Protein AF-X1BMJ8-F1 (afdb_monomer)

Solvent-accessible surface area (backbone atoms only — not comparable to full-atom values): 4323 Å² total; per-residue (Å²): 133,83,59,71,66,58,54,56,51,51,54,44,72,70,38,93,80,60,67,92,83,81,92,79,76,72,85,93,76,50,65,67,59,53,5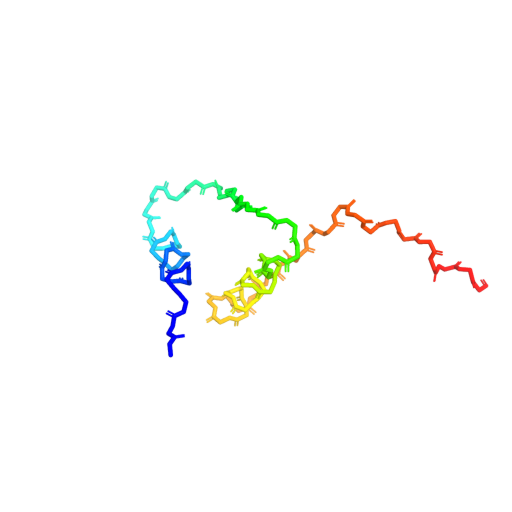2,52,55,46,44,68,75,74,39,99,74,85,83,89,84,71,88,84,67,74,89,80,78,83,84,123

InterPro domains:
  IPR041682 AAA domain, group 14 [PF13173] (18-54)

Radius of gyration: 14.46 Å; Cα contacts (8 Å, |Δi|>4): 13; chains: 1; bounding box: 25×30×45 Å

pLDDT: mean 85.7, std 14.86, range [49.22, 97.44]

Organism: NCBI:txid412755

Mean predicted aligned error: 6.87 Å

Foldseek 3Di:
DPPPVLVVVVVLVPDPPRDDDDDDDDPPPCPVVSVVVSCVVPDPDDDDDDPVDPPPPPPD

Secondary structure (DSSP, 8-state):
---HHHHHHHHHHH-TTPPPP-----TTSSHHHHHHHHHHHH-SS-----TT--------

Structure (mmCIF, N/CA/C/O backbone):
data_AF-X1BMJ8-F1
#
_entry.id   AF-X1BMJ8-F1
#
loop_
_atom_site.group_PDB
_atom_site.id
_atom_site.type_symbol
_atom_site.label_atom_id
_atom_site.label_alt_id
_atom_site.label_comp_id
_atom_site.label_asym_id
_atom_site.label_entity_id
_atom_site.label_seq_id
_atom_site.pdbx_PDB_ins_code
_atom_site.Cartn_x
_atom_site.Cartn_y
_atom_site.Cartn_z
_atom_site.occupancy
_atom_site.B_iso_or_equiv
_atom_site.auth_seq_id
_atom_site.auth_comp_id
_atom_site.auth_asym_id
_atom_site.auth_atom_id
_atom_site.pdbx_PDB_model_num
ATOM 1 N N . MET A 1 1 ? -17.119 10.083 -4.089 1.00 49.69 1 MET A N 1
ATOM 2 C CA . MET A 1 1 ? -15.821 10.787 -3.990 1.00 49.69 1 MET A CA 1
ATOM 3 C C . MET A 1 1 ? -14.725 9.745 -3.790 1.00 49.69 1 MET A C 1
ATOM 5 O O . MET A 1 1 ? -14.508 9.316 -2.664 1.00 49.69 1 MET A O 1
ATOM 9 N N . LYS A 1 2 ? -14.105 9.246 -4.869 1.00 54.75 2 LYS A N 1
ATOM 10 C CA . LYS A 1 2 ? -12.968 8.318 -4.743 1.00 54.75 2 LYS A CA 1
ATOM 11 C C . LYS A 1 2 ? -11.785 9.119 -4.193 1.00 54.75 2 LYS A C 1
ATOM 13 O O . LYS A 1 2 ? -11.483 10.190 -4.717 1.00 54.75 2 LYS A O 1
ATOM 18 N N . ARG A 1 3 ? -11.187 8.686 -3.077 1.00 67.81 3 ARG A N 1
ATOM 19 C CA . ARG A 1 3 ? -10.057 9.409 -2.472 1.00 67.81 3 ARG A CA 1
ATOM 20 C C . ARG A 1 3 ? -8.904 9.408 -3.478 1.00 67.81 3 ARG A C 1
ATOM 22 O O . ARG A 1 3 ? -8.516 8.338 -3.928 1.00 67.81 3 ARG A O 1
ATOM 29 N N . LYS A 1 4 ? -8.356 10.583 -3.801 1.00 83.00 4 LYS A N 1
ATOM 30 C CA . LYS A 1 4 ? -7.231 10.771 -4.739 1.00 83.00 4 LYS A CA 1
ATOM 31 C C . LYS A 1 4 ? -6.101 9.748 -4.529 1.00 83.00 4 LYS A C 1
ATOM 33 O O . LYS A 1 4 ? -5.638 9.132 -5.477 1.00 83.00 4 LYS A O 1
ATOM 38 N N . ILE A 1 5 ? -5.765 9.489 -3.268 1.00 90.06 5 ILE A N 1
ATOM 39 C CA . ILE A 1 5 ? -4.714 8.552 -2.866 1.00 90.06 5 ILE A CA 1
ATOM 40 C C . ILE A 1 5 ? -4.985 7.088 -3.253 1.00 90.06 5 ILE A C 1
ATOM 42 O O . ILE A 1 5 ? -4.043 6.340 -3.460 1.00 90.06 5 ILE A O 1
ATOM 46 N N . TYR A 1 6 ? -6.249 6.663 -3.386 1.00 94.19 6 TYR A N 1
ATOM 47 C CA . TYR A 1 6 ? -6.561 5.301 -3.834 1.00 94.19 6 TYR A CA 1
ATOM 48 C C . TYR A 1 6 ? 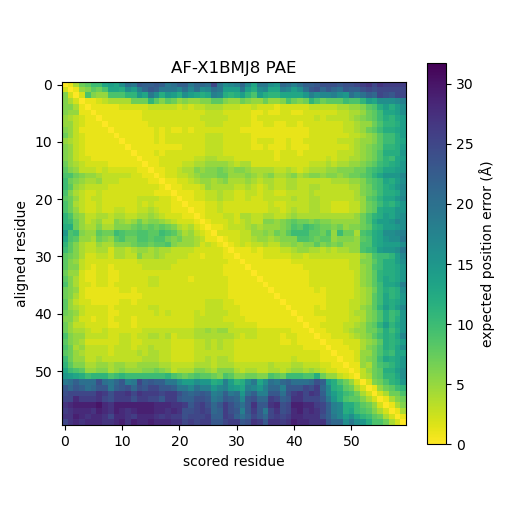-6.095 5.096 -5.277 1.00 94.19 6 TYR A C 1
ATOM 50 O O . TYR A 1 6 ? -5.487 4.083 -5.594 1.00 94.19 6 TYR A O 1
ATOM 58 N N . HIS A 1 7 ? -6.340 6.085 -6.142 1.00 93.44 7 HIS A N 1
ATOM 59 C CA . HIS A 1 7 ? -5.878 6.038 -7.526 1.00 93.44 7 HIS A CA 1
ATOM 60 C C . HIS A 1 7 ? -4.350 6.018 -7.606 1.00 93.44 7 HIS A C 1
ATOM 62 O O . HIS A 1 7 ? -3.804 5.203 -8.331 1.00 93.44 7 HIS A O 1
ATOM 68 N N . GLU A 1 8 ? -3.664 6.807 -6.774 1.00 93.75 8 GLU A N 1
ATOM 69 C CA . GLU A 1 8 ? -2.197 6.786 -6.696 1.00 93.75 8 GLU A CA 1
ATOM 70 C C . GLU A 1 8 ? -1.647 5.402 -6.279 1.00 93.75 8 GLU A C 1
ATOM 72 O O . GLU A 1 8 ? -0.608 4.975 -6.781 1.00 93.75 8 GLU A O 1
ATOM 77 N N . LEU A 1 9 ? -2.347 4.669 -5.402 1.00 95.62 9 LEU A N 1
ATOM 78 C CA . LEU A 1 9 ? -1.981 3.295 -5.026 1.00 95.62 9 LEU A CA 1
ATOM 79 C C . LEU A 1 9 ? -2.222 2.291 -6.166 1.00 95.62 9 LEU A C 1
ATOM 81 O O . LEU A 1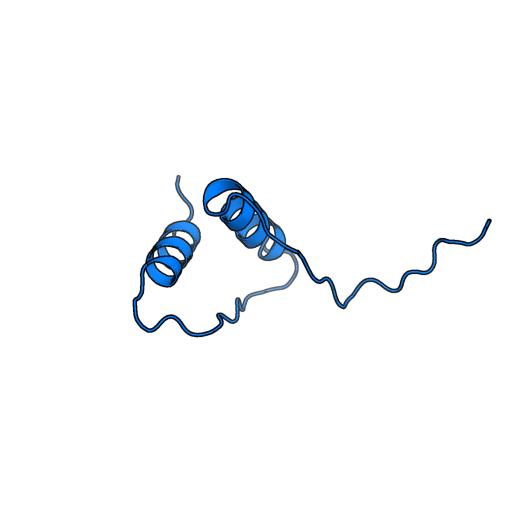 9 ? -1.405 1.393 -6.374 1.00 95.62 9 LEU A O 1
ATOM 85 N N . VAL A 1 10 ? -3.311 2.445 -6.922 1.00 96.12 10 VAL A N 1
ATOM 86 C CA . VAL A 1 10 ? -3.594 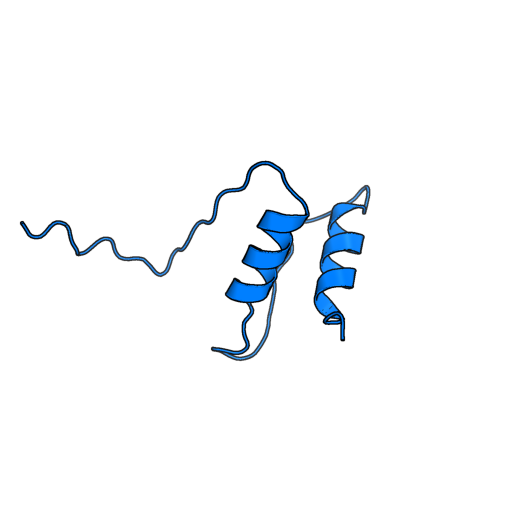1.621 -8.112 1.00 96.12 10 VAL A CA 1
ATOM 87 C C . VAL A 1 10 ? -2.543 1.864 -9.196 1.00 96.12 10 VAL A C 1
ATOM 89 O O . VAL A 1 10 ? -1.969 0.910 -9.722 1.00 96.12 10 VAL A O 1
ATOM 92 N N . ASP A 1 11 ? -2.218 3.125 -9.469 1.00 95.44 11 ASP A N 1
ATOM 93 C CA . ASP A 1 11 ? -1.182 3.500 -10.432 1.00 95.44 11 ASP A CA 1
ATOM 94 C C . ASP A 1 11 ? 0.181 2.931 -10.015 1.00 95.44 11 ASP A C 1
ATOM 96 O O . ASP A 1 11 ? 0.916 2.375 -10.833 1.00 95.44 11 ASP A O 1
ATOM 100 N N . TRP A 1 12 ? 0.500 2.986 -8.718 1.00 96.31 12 TRP A N 1
ATOM 101 C CA . TRP A 1 12 ? 1.692 2.343 -8.173 1.00 96.31 12 TRP A CA 1
ATOM 102 C C . TRP A 1 12 ? 1.703 0.822 -8.388 1.00 96.31 12 TRP A C 1
ATOM 104 O O . TRP A 1 12 ? 2.724 0.284 -8.818 1.00 96.31 12 TRP A O 1
ATOM 114 N N . LYS A 1 13 ? 0.592 0.123 -8.122 1.00 95.69 13 LYS A N 1
ATOM 115 C CA . LYS A 1 13 ? 0.474 -1.335 -8.323 1.00 95.69 13 LYS A CA 1
ATOM 116 C C . LYS A 1 13 ? 0.766 -1.732 -9.770 1.00 95.69 13 LYS A C 1
ATOM 118 O O . LYS A 1 13 ? 1.437 -2.745 -9.990 1.00 95.69 13 LYS A O 1
ATOM 123 N N . HIS A 1 14 ? 0.276 -0.940 -10.724 1.00 96.62 14 HIS A N 1
ATOM 124 C CA . HIS A 1 14 ? 0.432 -1.181 -12.160 1.00 96.62 14 HIS A CA 1
ATOM 125 C C . HIS A 1 14 ? 1.767 -0.705 -12.741 1.00 96.62 14 HIS A C 1
ATOM 127 O O . HIS A 1 14 ? 2.069 -1.022 -13.891 1.00 96.62 14 HIS A O 1
ATOM 133 N N . SER A 1 15 ? 2.583 0.019 -11.973 1.00 97.00 15 SER A N 1
ATOM 134 C CA . SER A 1 15 ? 3.901 0.445 -12.435 1.00 97.00 15 SER A CA 1
ATOM 135 C C . SER A 1 15 ? 4.835 -0.764 -12.628 1.00 97.00 15 SER A C 1
ATOM 137 O O . SER A 1 15 ? 5.018 -1.540 -11.683 1.00 97.00 15 SER A O 1
ATOM 139 N N . PRO A 1 16 ? 5.465 -0.929 -13.810 1.00 96.06 16 PRO A N 1
ATOM 140 C CA . PRO A 1 16 ? 6.393 -2.034 -14.065 1.00 96.06 16 PRO A CA 1
ATOM 141 C C . PRO A 1 16 ? 7.639 -1.974 -13.167 1.00 96.06 16 PRO A C 1
ATOM 143 O O . PRO A 1 16 ? 8.186 -3.012 -12.812 1.00 96.06 16 PRO A O 1
ATOM 146 N N . ASP A 1 17 ? 8.023 -0.773 -12.725 1.00 95.19 17 ASP A N 1
ATOM 147 C CA . ASP A 1 17 ? 9.188 -0.522 -11.869 1.00 95.19 17 ASP A CA 1
ATOM 148 C C . ASP A 1 17 ? 8.782 -0.157 -10.431 1.00 95.19 17 ASP A C 1
ATOM 150 O O . ASP A 1 17 ? 9.430 0.664 -9.767 1.00 95.19 17 ASP A O 1
ATOM 154 N N . ARG A 1 18 ? 7.661 -0.705 -9.940 1.00 95.44 18 ARG A N 1
ATOM 155 C CA . ARG A 1 18 ? 7.132 -0.340 -8.620 1.00 95.44 18 ARG A CA 1
ATOM 156 C C . ARG A 1 18 ? 8.159 -0.599 -7.511 1.00 95.44 18 ARG A C 1
ATOM 158 O O . ARG A 1 18 ? 8.689 -1.696 -7.348 1.00 95.44 18 ARG A O 1
ATOM 165 N N . LYS A 1 19 ? 8.410 0.429 -6.701 1.00 95.00 19 LYS A N 1
ATOM 166 C CA . LYS A 1 19 ? 9.249 0.362 -5.492 1.00 95.00 19 LYS A CA 1
ATOM 167 C C . LYS A 1 19 ? 8.368 0.324 -4.247 1.00 95.00 19 LYS A C 1
ATOM 169 O O . LYS A 1 19 ? 7.239 0.799 -4.326 1.00 95.00 19 LYS A O 1
ATOM 174 N N . PRO A 1 20 ? 8.846 -0.171 -3.095 1.00 94.81 20 PRO A N 1
ATOM 175 C CA . PRO A 1 20 ? 8.099 -0.057 -1.846 1.00 94.81 20 PRO A CA 1
ATOM 176 C C . PRO A 1 20 ? 7.645 1.388 -1.587 1.00 94.81 20 PRO A C 1
ATOM 178 O O . PRO A 1 20 ? 8.432 2.326 -1.744 1.00 94.81 20 PRO A O 1
ATOM 181 N N . LEU A 1 21 ? 6.377 1.570 -1.210 1.00 92.75 21 LEU A N 1
ATOM 182 C CA . LEU A 1 21 ? 5.823 2.885 -0.884 1.00 92.75 21 LEU A CA 1
ATOM 183 C C . LEU A 1 21 ? 5.970 3.202 0.599 1.0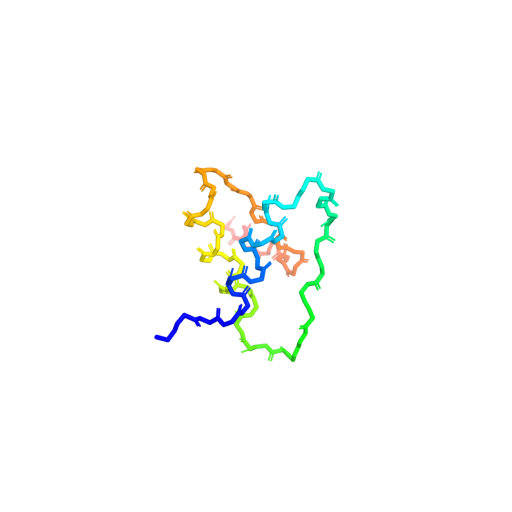0 92.75 21 LEU A C 1
ATOM 185 O O . LEU A 1 21 ? 5.818 2.340 1.459 1.00 92.75 21 LEU A O 1
ATOM 189 N N . ILE A 1 22 ? 6.172 4.487 0.892 1.00 92.12 22 ILE A N 1
ATOM 190 C CA . ILE A 1 22 ? 6.099 5.027 2.249 1.00 92.12 22 ILE A CA 1
ATOM 191 C C . ILE A 1 22 ? 4.953 6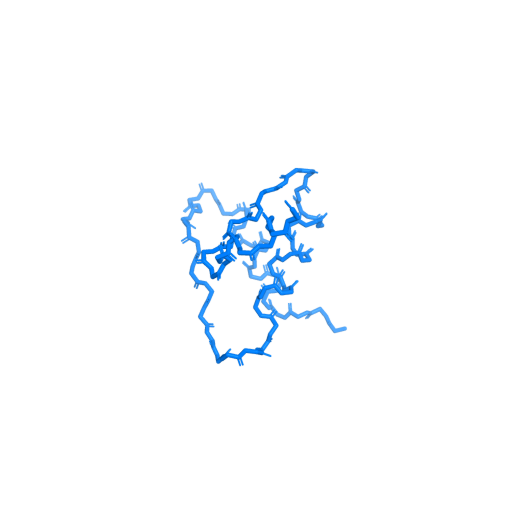.033 2.298 1.00 92.12 22 ILE A C 1
ATOM 193 O O . ILE A 1 22 ? 5.055 7.130 1.746 1.00 92.12 22 ILE A O 1
ATOM 197 N N . LEU A 1 23 ? 3.876 5.681 2.998 1.00 90.44 23 LEU A N 1
ATOM 198 C CA . LEU A 1 23 ? 2.718 6.556 3.159 1.00 90.44 23 LEU A CA 1
ATOM 199 C C . LEU A 1 23 ? 2.927 7.517 4.339 1.00 90.44 23 LEU A C 1
ATOM 201 O O . LEU A 1 23 ? 2.834 7.133 5.506 1.00 90.44 23 LEU A O 1
ATOM 205 N N . LYS A 1 24 ? 3.211 8.790 4.045 1.00 89.88 24 LYS A N 1
ATOM 206 C CA . LYS A 1 24 ? 3.446 9.834 5.058 1.00 89.88 24 LYS A CA 1
ATOM 207 C C . LYS A 1 24 ? 2.209 10.710 5.263 1.00 89.88 24 LYS A C 1
ATOM 209 O O . LYS A 1 24 ? 1.429 10.934 4.347 1.00 89.88 24 LYS A O 1
ATOM 214 N N . GLY A 1 25 ? 2.038 11.229 6.478 1.00 87.62 25 GLY A N 1
ATOM 215 C CA . GLY A 1 25 ? 0.971 12.177 6.816 1.00 87.62 25 GLY A CA 1
ATOM 216 C C . GLY A 1 25 ? 0.731 12.266 8.321 1.00 87.62 25 GLY A C 1
ATOM 217 O O . GLY A 1 25 ? 1.268 11.452 9.077 1.00 87.62 25 GLY A O 1
ATOM 218 N N . ALA A 1 26 ? -0.111 13.204 8.759 1.00 88.19 26 ALA A N 1
ATOM 219 C CA . ALA A 1 26 ? -0.427 13.407 10.176 1.00 88.19 26 ALA A CA 1
ATOM 220 C C . ALA A 1 26 ? -0.990 12.137 10.851 1.00 88.19 26 ALA A C 1
ATOM 222 O O . ALA A 1 26 ? -1.555 11.259 10.192 1.00 88.19 26 ALA A O 1
ATOM 223 N N . ARG A 1 27 ? -0.800 11.992 12.168 1.00 84.50 27 ARG A N 1
ATOM 224 C CA . ARG A 1 27 ? -1.364 10.861 12.930 1.00 84.50 27 ARG A CA 1
ATOM 225 C C . ARG A 1 27 ? -2.901 10.868 12.824 1.00 84.50 27 ARG A C 1
ATOM 227 O O . ARG A 1 27 ? -3.494 11.928 12.686 1.00 84.50 27 ARG A O 1
ATOM 234 N N . GLN A 1 28 ? -3.518 9.681 12.838 1.00 82.12 28 GLN A N 1
ATOM 235 C CA . GLN A 1 28 ? -4.984 9.486 12.843 1.00 82.12 28 GLN A CA 1
ATOM 236 C C . GLN A 1 28 ? -5.767 9.988 11.609 1.00 82.12 28 GLN A C 1
ATOM 238 O O . GLN A 1 28 ? -6.984 10.103 11.649 1.00 82.12 28 GLN A O 1
ATOM 243 N N . VAL A 1 29 ? -5.111 10.207 10.466 1.00 86.31 29 VAL A N 1
ATOM 244 C CA . VAL A 1 29 ? -5.781 10.644 9.217 1.00 86.31 29 VAL A CA 1
ATOM 245 C C . VAL A 1 29 ? -6.338 9.507 8.343 1.00 86.31 29 VAL A C 1
ATOM 247 O O . VAL A 1 29 ? -6.740 9.743 7.208 1.00 86.31 29 VAL A O 1
ATOM 250 N N . GLY A 1 30 ? -6.334 8.263 8.834 1.00 87.44 30 GLY A N 1
ATOM 251 C CA . GLY A 1 30 ? -6.854 7.106 8.089 1.00 87.44 30 GLY A CA 1
ATOM 252 C C . GLY A 1 30 ? -5.874 6.467 7.096 1.00 87.44 30 GLY A C 1
ATOM 253 O O . GLY A 1 30 ? -6.306 5.894 6.101 1.00 87.44 30 GLY A O 1
ATOM 254 N N . LYS A 1 31 ? -4.560 6.550 7.356 1.00 91.44 31 LYS A N 1
ATOM 255 C CA . LYS A 1 31 ? -3.523 5.880 6.543 1.00 91.44 31 LYS A CA 1
ATOM 256 C C . LYS A 1 31 ? -3.656 4.353 6.554 1.00 91.44 31 LYS A C 1
ATOM 258 O O . LYS A 1 31 ? -3.640 3.749 5.493 1.00 91.44 31 LYS A O 1
ATOM 263 N N . THR A 1 32 ? -3.839 3.756 7.731 1.00 91.38 32 THR A N 1
ATOM 264 C CA . THR A 1 32 ? -4.088 2.311 7.862 1.00 91.38 32 THR A CA 1
ATOM 265 C C . THR A 1 32 ? -5.348 1.925 7.101 1.00 91.38 32 THR A C 1
ATOM 267 O O . THR A 1 32 ? -5.292 1.093 6.211 1.00 91.38 32 THR A O 1
ATOM 270 N N . TYR A 1 33 ? -6.447 2.651 7.334 1.00 92.12 33 TYR A N 1
ATOM 271 C CA . TYR A 1 33 ? -7.724 2.404 6.662 1.00 92.12 33 TYR A CA 1
ATOM 272 C C . TYR A 1 33 ? -7.612 2.368 5.133 1.00 92.12 33 TYR A C 1
ATOM 274 O O . TYR A 1 33 ? -8.212 1.513 4.491 1.00 92.12 33 TYR A O 1
ATOM 282 N N . ILE A 1 34 ? -6.881 3.309 4.523 1.00 93.81 34 ILE A N 1
ATOM 283 C CA . ILE A 1 34 ? -6.782 3.335 3.061 1.00 93.81 34 ILE A CA 1
ATOM 284 C C . ILE A 1 34 ? -5.898 2.216 2.508 1.00 93.81 34 ILE A C 1
ATOM 286 O O . ILE A 1 34 ? -6.208 1.710 1.435 1.00 93.81 34 ILE A O 1
ATOM 290 N N . LEU A 1 35 ? -4.837 1.823 3.222 1.00 93.62 35 LEU A N 1
ATOM 291 C CA . LEU A 1 35 ? -4.001 0.686 2.829 1.00 93.62 35 LEU A CA 1
ATOM 292 C C . LEU A 1 35 ? -4.786 -0.619 2.918 1.00 93.62 35 LEU A C 1
ATOM 294 O O . LEU A 1 35 ? -4.719 -1.420 1.995 1.00 93.62 35 LEU A O 1
ATOM 298 N N . ASP A 1 36 ? -5.578 -0.776 3.972 1.00 93.81 36 ASP A N 1
ATOM 299 C CA . ASP A 1 36 ? -6.385 -1.967 4.214 1.00 93.81 36 ASP A CA 1
ATOM 300 C C . ASP A 1 36 ? -7.518 -2.090 3.180 1.00 93.81 36 ASP A C 1
ATOM 302 O O . ASP A 1 36 ? -7.686 -3.122 2.532 1.00 93.81 36 ASP A O 1
ATOM 306 N N . ALA A 1 37 ? -8.232 -0.992 2.901 1.00 94.75 37 ALA A N 1
ATOM 307 C CA . ALA A 1 37 ? -9.243 -0.955 1.843 1.00 94.75 37 ALA A CA 1
ATOM 308 C C . ALA A 1 37 ? -8.651 -1.190 0.441 1.00 94.75 37 ALA A C 1
ATOM 310 O O . ALA A 1 37 ? -9.291 -1.810 -0.403 1.00 94.75 37 ALA A O 1
ATOM 311 N N . PHE A 1 38 ? -7.448 -0.678 0.171 1.00 96.06 38 PHE A N 1
ATOM 312 C CA . PHE A 1 38 ? -6.734 -0.943 -1.077 1.00 96.06 38 PHE A CA 1
ATOM 313 C C . PHE A 1 38 ? -6.324 -2.412 -1.179 1.00 96.06 38 PHE A C 1
ATOM 315 O O . PHE A 1 38 ? -6.558 -3.025 -2.213 1.00 96.06 38 PHE A O 1
ATOM 322 N N . ALA A 1 39 ? -5.772 -2.989 -0.112 1.00 96.00 39 ALA A N 1
ATOM 323 C CA . ALA A 1 39 ? -5.339 -4.378 -0.101 1.00 96.00 39 ALA A CA 1
ATOM 324 C C . ALA A 1 39 ? -6.507 -5.335 -0.386 1.00 96.00 39 ALA A C 1
ATOM 326 O O . ALA A 1 39 ? -6.426 -6.105 -1.338 1.00 96.00 39 ALA A O 1
ATOM 327 N N . ASN A 1 40 ? -7.623 -5.186 0.337 1.00 96.00 40 ASN A N 1
ATOM 328 C CA . ASN A 1 40 ? -8.830 -6.004 0.161 1.00 96.00 40 ASN A CA 1
ATOM 329 C C . ASN A 1 40 ? -9.451 -5.918 -1.242 1.00 96.00 40 ASN A C 1
ATOM 331 O O . ASN A 1 40 ? -10.055 -6.875 -1.713 1.00 96.00 40 ASN A O 1
ATOM 335 N N . ASN A 1 41 ? -9.365 -4.760 -1.899 1.00 96.69 41 ASN A N 1
ATOM 336 C CA . ASN A 1 41 ? -9.982 -4.565 -3.214 1.00 96.69 41 ASN A CA 1
ATOM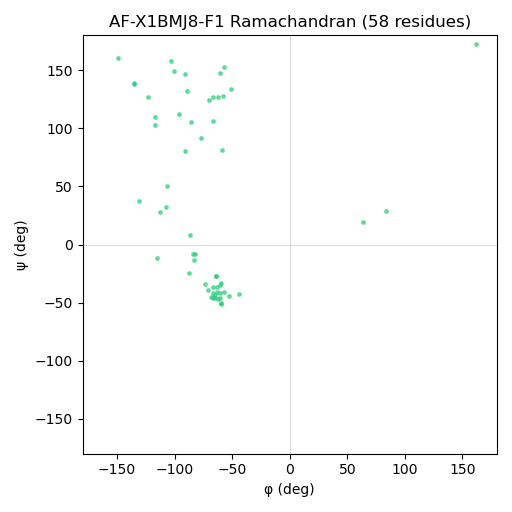 337 C C . ASN A 1 41 ? -9.074 -4.986 -4.374 1.00 96.69 41 ASN A C 1
ATOM 339 O O . ASN A 1 41 ? -9.562 -5.218 -5.478 1.00 96.69 41 ASN A O 1
ATOM 343 N N . GLU A 1 42 ? -7.757 -4.990 -4.165 1.00 96.94 42 GLU A N 1
ATOM 344 C CA . GLU A 1 42 ? -6.774 -5.087 -5.245 1.00 96.94 42 GLU A CA 1
ATOM 345 C C . GLU A 1 42 ? -5.939 -6.369 -5.203 1.00 96.94 42 GLU A C 1
ATOM 347 O O . GLU A 1 42 ? -5.226 -6.640 -6.175 1.00 96.94 42 GLU A O 1
AT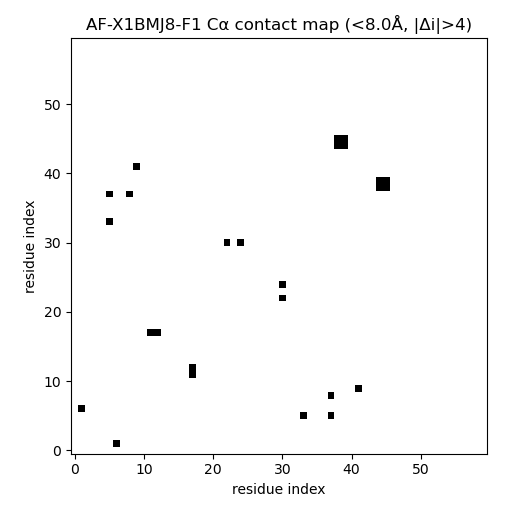OM 352 N N . TYR A 1 43 ? -6.005 -7.136 -4.117 1.00 96.50 43 TYR A N 1
ATOM 353 C CA . TYR A 1 43 ? -5.278 -8.387 -3.937 1.00 96.50 43 TYR A CA 1
ATOM 354 C C . TYR A 1 43 ? -6.213 -9.446 -3.360 1.00 96.50 43 TYR A C 1
ATOM 356 O O . TYR A 1 43 ? -6.974 -9.158 -2.442 1.00 96.50 43 TYR A O 1
ATOM 364 N N . ASP A 1 44 ? -6.117 -10.670 -3.880 1.00 97.44 44 ASP A N 1
ATOM 365 C CA . ASP A 1 44 ? -6.865 -11.811 -3.340 1.00 97.44 44 ASP A CA 1
ATOM 366 C C . ASP A 1 44 ? -6.382 -12.162 -1.922 1.00 97.44 44 ASP A C 1
ATOM 368 O O . ASP A 1 44 ? -7.186 -12.477 -1.051 1.00 97.44 44 ASP A O 1
ATOM 372 N N . ASP A 1 45 ? -5.071 -12.023 -1.683 1.00 96.50 45 ASP A N 1
ATOM 373 C CA . ASP A 1 45 ? -4.418 -12.287 -0.403 1.00 96.50 45 ASP A CA 1
ATOM 374 C C . ASP A 1 45 ? -3.422 -11.171 -0.051 1.00 96.50 45 ASP A C 1
ATOM 376 O O . ASP A 1 45 ? -2.643 -10.711 -0.895 1.00 96.50 45 ASP A O 1
ATOM 380 N N . TYR A 1 46 ? -3.397 -10.763 1.220 1.00 95.81 46 TYR A N 1
ATOM 381 C CA . TYR A 1 46 ? -2.415 -9.818 1.752 1.00 95.81 46 TYR A CA 1
ATOM 382 C C . TYR A 1 46 ? -2.109 -10.092 3.229 1.00 95.81 46 TYR A C 1
ATOM 384 O O . TYR A 1 46 ? -2.874 -10.749 3.930 1.00 95.81 46 TYR A O 1
ATOM 392 N N . ILE A 1 47 ? -0.971 -9.578 3.705 1.00 93.50 47 ILE A N 1
ATOM 393 C CA . ILE A 1 47 ? -0.578 -9.642 5.117 1.00 93.50 47 ILE A CA 1
ATOM 394 C C . ILE A 1 47 ? -0.341 -8.221 5.617 1.00 93.50 47 ILE A C 1
ATOM 396 O O . ILE A 1 47 ? 0.450 -7.473 5.037 1.00 93.50 47 ILE A O 1
ATOM 400 N N . GLU A 1 48 ? -0.996 -7.866 6.718 1.00 91.62 48 GLU A N 1
ATOM 401 C CA . GLU A 1 48 ? -0.664 -6.680 7.499 1.00 91.62 48 GLU A CA 1
ATOM 402 C C . GLU A 1 48 ? 0.392 -7.033 8.556 1.00 91.62 48 GLU A C 1
ATOM 404 O O . GLU A 1 48 ? 0.262 -8.018 9.282 1.00 91.62 48 GLU A O 1
ATOM 409 N N . ILE A 1 49 ? 1.446 -6.218 8.653 1.00 89.81 49 ILE A N 1
ATOM 410 C CA . ILE A 1 49 ? 2.460 -6.324 9.708 1.00 89.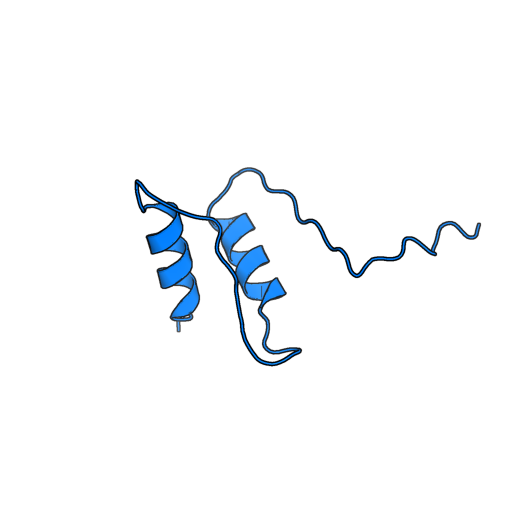81 49 ILE A CA 1
ATOM 411 C C . ILE A 1 49 ? 2.422 -5.035 10.524 1.00 89.81 49 ILE A C 1
ATOM 413 O O . ILE A 1 49 ? 2.935 -3.998 10.094 1.00 89.81 49 ILE A O 1
ATOM 417 N N . ASN A 1 50 ? 1.815 -5.106 11.706 1.00 85.94 50 ASN A N 1
ATOM 418 C CA . ASN A 1 50 ? 1.735 -3.991 12.638 1.00 85.94 50 ASN A CA 1
ATOM 419 C C . ASN A 1 50 ? 2.859 -4.080 13.685 1.00 85.94 50 ASN A C 1
ATOM 421 O O . ASN A 1 50 ? 2.872 -4.970 14.528 1.00 85.94 50 ASN A O 1
ATOM 425 N N . PHE A 1 51 ? 3.806 -3.140 13.641 1.00 83.31 51 PHE A N 1
ATOM 426 C CA . PHE A 1 51 ? 4.943 -3.093 14.571 1.00 83.31 51 PHE A CA 1
ATOM 427 C C . PHE A 1 51 ? 4.633 -2.392 15.904 1.00 83.31 51 PHE A C 1
ATOM 429 O O . PHE A 1 51 ? 5.470 -2.427 16.805 1.00 83.31 51 PHE A O 1
ATOM 436 N N . ASP A 1 52 ? 3.465 -1.755 16.045 1.00 77.19 52 ASP A N 1
ATOM 437 C CA . ASP A 1 52 ? 3.026 -1.158 17.317 1.00 77.19 52 ASP A CA 1
ATOM 438 C C . ASP A 1 52 ? 2.367 -2.194 18.248 1.00 77.19 52 ASP A C 1
ATOM 440 O O . ASP A 1 52 ? 2.194 -1.944 19.446 1.00 77.19 52 ASP A O 1
ATOM 444 N N . GLU A 1 53 ? 2.022 -3.380 17.737 1.00 63.19 53 GLU A N 1
ATOM 445 C CA . GLU A 1 53 ? 1.418 -4.440 18.540 1.00 63.19 53 GLU A CA 1
ATOM 446 C C . GLU A 1 53 ? 2.459 -5.157 19.406 1.00 63.19 53 GLU A C 1
ATOM 448 O O . GLU A 1 53 ? 3.059 -6.166 19.042 1.00 63.19 53 GLU A O 1
ATOM 453 N N . ASN A 1 54 ? 2.622 -4.665 20.635 1.00 60.75 54 ASN A N 1
ATOM 454 C CA . ASN A 1 54 ? 3.020 -5.534 21.735 1.00 60.75 54 ASN A CA 1
ATOM 455 C C . ASN A 1 54 ? 1.875 -6.525 22.001 1.00 60.75 54 ASN A C 1
ATOM 457 O O . ASN A 1 54 ? 0.860 -6.161 22.598 1.00 60.75 54 ASN A O 1
ATOM 461 N N . LEU A 1 55 ? 2.059 -7.785 21.603 1.00 58.97 55 LEU A N 1
ATOM 462 C CA . LEU A 1 55 ? 1.275 -8.938 22.059 1.00 58.97 55 LEU A CA 1
ATOM 463 C C . LEU A 1 55 ? 1.384 -9.069 23.590 1.00 58.97 55 LEU A C 1
ATOM 465 O O . LEU A 1 55 ? 2.181 -9.843 24.113 1.00 58.97 55 LEU A O 1
ATOM 469 N N . ARG A 1 56 ? 0.598 -8.288 24.336 1.00 54.50 56 ARG A N 1
ATOM 470 C CA . ARG A 1 56 ? 0.529 -8.357 25.806 1.00 54.50 56 ARG A CA 1
ATOM 471 C C . ARG A 1 56 ? -0.815 -8.854 26.337 1.00 54.50 56 ARG A C 1
ATOM 473 O O . ARG A 1 56 ? -1.178 -8.526 27.459 1.00 54.50 56 ARG A O 1
ATOM 480 N N . TRP A 1 57 ? -1.528 -9.679 25.568 1.00 56.44 57 TRP A N 1
ATOM 481 C CA . TRP A 1 57 ? -2.845 -10.204 25.961 1.00 56.44 57 TRP A CA 1
ATOM 482 C C . TRP A 1 57 ? -3.004 -11.721 25.807 1.00 56.44 57 TRP A C 1
ATOM 484 O O . TRP A 1 57 ? -4.084 -12.204 25.498 1.00 56.44 57 TRP A O 1
ATOM 494 N N . LEU A 1 58 ? -1.956 -12.488 26.104 1.00 51.41 58 LEU A N 1
ATOM 495 C CA . LEU A 1 58 ? -2.129 -13.869 26.577 1.00 51.41 58 LEU A CA 1
ATOM 496 C C . LEU A 1 58 ? -1.809 -13.938 28.074 1.00 51.41 58 LEU A C 1
ATOM 498 O O . LEU A 1 58 ? -0.998 -14.740 28.521 1.00 51.41 58 LEU A O 1
ATOM 502 N N . ALA A 1 59 ? -2.415 -13.031 28.842 1.00 49.88 59 ALA A N 1
ATOM 503 C CA . ALA A 1 59 ? -2.585 -13.212 30.275 1.00 49.88 59 ALA A CA 1
ATOM 504 C C . ALA A 1 59 ? -3.936 -13.909 30.489 1.00 49.88 59 ALA A C 1
ATOM 506 O O . ALA A 1 59 ? -4.944 -13.254 30.748 1.00 49.88 59 ALA A O 1
ATOM 507 N N . PHE A 1 60 ? -3.933 -15.226 30.306 1.00 49.22 60 PHE A N 1
ATOM 508 C CA . PHE A 1 60 ? -4.868 -16.148 30.940 1.00 49.22 60 PHE A CA 1
ATOM 509 C C . PHE A 1 60 ? -4.035 -17.179 31.694 1.00 49.22 60 PHE A C 1
ATOM 511 O O . PHE A 1 60 ? -3.077 -17.701 31.079 1.00 49.22 60 PHE A O 1
#

Sequence (60 aa):
MKRKIYHELVDWKHSPDRKPLILKGARQVGKTYILDAFANNEYDDYIEINFDENLRWLAF